Protein AF-A0A0R3TYN3-F1 (afdb_monomer_lite)

Organism: Rodentolepis nana (NCBI:txid102285)

InterPro domains:
  IPR001283 Cysteine-rich secretory protein-related [PTHR10334] (1-84)
  IPR002413 Venom allergen 5-like [PR00838] (4-22)
  IPR002413 Venom allergen 5-like [PR00838] (25-41)
  IPR002413 Venom allergen 5-like [PR00838] (52-67)
  IPR002413 Venom allergen 5-like [PR00838] (77-85)
  IPR014044 CAP domain [PF00188] (1-84)
  IPR014044 CAP domain [SM00198] (1-85)
  IPR035940 CAP superfamily [G3DSA:3.40.33.10] (1-85)
  IPR035940 CAP superfamily [SSF55797] (1-84)

pLDDT: mean 94.02, std 5.06, range [74.94, 98.25]

Radius of gyration: 14.49 Å; chains: 1; bounding box: 38×31×36 Å

Foldseek 3Di:
DDDDDDDVLVVVVVVVVVVVVDPDDDDCPPPSQHPHDDDDDDDDDPDPDDPVVVLVVLLVQVVQADPVVRDGHPPGDNPSNVVSD

Secondary structure (DSSP, 8-state):
-PPP---HHHHHHHHHHHTT---SPPPTT-GGGTT---------SS----HHHHHHHHHGGGGGEETTTTEEPTT---HHHHHH-

Sequence (85 aa):
MLAMKYDSRMEYLANTWVKKCQFVHPTIDDELYQNTSQNLAISYGNPIIDFPQYIDRWHEERKDYDYNKNSCASGKVCGHYTQVS

Structure (mmCIF, N/CA/C/O backbone):
data_AF-A0A0R3TYN3-F1
#
_entry.id   AF-A0A0R3TYN3-F1
#
loop_
_atom_site.group_PDB
_atom_site.id
_atom_site.type_symbol
_atom_site.label_atom_id
_atom_site.label_alt_id
_atom_site.label_comp_id
_atom_site.label_asym_id
_atom_site.label_entity_id
_atom_site.label_seq_id
_atom_site.pdbx_PDB_ins_code
_atom_site.Cartn_x
_atom_site.Cartn_y
_atom_site.Cartn_z
_atom_site.occupancy
_atom_site.B_iso_or_equiv
_atom_site.auth_seq_id
_atom_site.auth_comp_id
_atom_site.auth_asym_id
_atom_site.auth_atom_id
_atom_site.pdbx_PDB_model_num
ATOM 1 N N . MET A 1 1 ? -18.416 -6.675 -2.963 1.00 83.94 1 MET A N 1
ATOM 2 C CA . MET A 1 1 ? -17.114 -7.120 -3.489 1.00 83.94 1 MET A CA 1
ATOM 3 C C . MET A 1 1 ? -17.113 -6.977 -4.999 1.00 83.94 1 MET A C 1
ATOM 5 O O . MET A 1 1 ? -18.027 -7.491 -5.636 1.00 83.94 1 MET A O 1
ATOM 9 N N . LEU A 1 2 ? -16.146 -6.254 -5.559 1.00 93.44 2 LEU A N 1
ATOM 10 C CA . LEU A 1 2 ? -15.925 -6.189 -7.006 1.00 93.44 2 LEU A CA 1
ATOM 11 C C . LEU A 1 2 ? -14.746 -7.101 -7.360 1.00 93.44 2 LEU A C 1
ATOM 13 O O . LEU A 1 2 ? -13.804 -7.210 -6.581 1.00 93.44 2 LEU A O 1
ATOM 17 N N . ALA A 1 3 ? -14.791 -7.757 -8.520 1.00 94.88 3 ALA A N 1
ATOM 18 C CA . ALA A 1 3 ? -13.661 -8.553 -8.988 1.00 94.88 3 ALA A CA 1
ATOM 19 C C . ALA A 1 3 ? -12.500 -7.628 -9.384 1.00 94.88 3 ALA A C 1
ATOM 21 O O . ALA A 1 3 ? -12.669 -6.736 -10.219 1.00 94.88 3 ALA A O 1
ATOM 22 N N . MET A 1 4 ? -11.323 -7.845 -8.793 1.00 94.56 4 MET A N 1
ATOM 23 C CA . MET A 1 4 ? -10.112 -7.122 -9.174 1.00 94.56 4 MET A CA 1
ATOM 24 C C . MET A 1 4 ? -9.605 -7.616 -10.531 1.00 94.56 4 MET A C 1
ATOM 26 O O . MET A 1 4 ? -9.660 -8.806 -10.842 1.00 94.56 4 MET A O 1
ATOM 30 N N . LYS A 1 5 ? -9.069 -6.691 -11.328 1.00 96.50 5 LYS A N 1
ATOM 31 C CA . LYS A 1 5 ? -8.338 -6.987 -12.560 1.00 96.50 5 LYS A CA 1
ATOM 32 C C . LYS A 1 5 ? -6.990 -6.287 -12.522 1.00 96.50 5 LYS A C 1
ATOM 34 O O . LYS A 1 5 ? -6.851 -5.244 -11.887 1.00 96.50 5 LYS A O 1
ATOM 39 N N . TYR A 1 6 ? -6.024 -6.849 -13.232 1.00 96.56 6 TYR A N 1
ATOM 40 C CA . TYR A 1 6 ? -4.741 -6.198 -13.429 1.00 96.56 6 TYR A CA 1
ATOM 41 C C . TYR A 1 6 ? -4.900 -4.870 -14.184 1.00 96.56 6 TYR A C 1
ATOM 43 O O . TYR A 1 6 ? -5.698 -4.782 -15.120 1.00 96.56 6 TYR A O 1
ATOM 51 N N . ASP A 1 7 ? -4.118 -3.862 -13.797 1.00 96.94 7 ASP A N 1
ATOM 52 C CA . ASP A 1 7 ? -4.081 -2.547 -1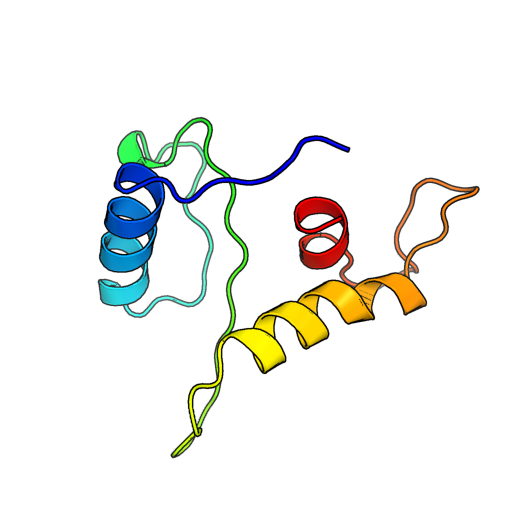4.435 1.00 96.94 7 ASP A CA 1
ATOM 53 C C . ASP A 1 7 ? -2.621 -2.108 -14.622 1.00 96.94 7 ASP A C 1
ATOM 55 O O . ASP A 1 7 ? -1.873 -1.943 -13.655 1.00 96.94 7 ASP A O 1
ATOM 59 N N . SER A 1 8 ? -2.210 -1.910 -15.876 1.00 98.06 8 SER A N 1
ATOM 60 C CA . SER A 1 8 ? -0.840 -1.521 -16.226 1.00 98.06 8 SER A CA 1
ATOM 61 C C . SER A 1 8 ? -0.463 -0.122 -15.729 1.00 98.06 8 SER A C 1
ATOM 63 O O . SER A 1 8 ? 0.714 0.141 -15.478 1.00 98.06 8 SER A O 1
ATOM 65 N N . ARG A 1 9 ? -1.434 0.779 -15.516 1.00 96.81 9 ARG A N 1
ATOM 66 C CA . ARG A 1 9 ? -1.175 2.073 -14.873 1.00 96.81 9 ARG A CA 1
ATOM 67 C C . ARG A 1 9 ? -0.767 1.869 -13.417 1.00 96.81 9 ARG A C 1
ATOM 69 O O . ARG A 1 9 ? 0.158 2.535 -12.963 1.00 96.81 9 ARG A O 1
ATOM 76 N N . MET A 1 10 ? -1.417 0.958 -12.691 1.00 97.50 10 MET A N 1
ATOM 77 C CA . MET A 1 10 ? -1.078 0.685 -11.287 1.00 97.50 10 MET A CA 1
ATOM 78 C C . MET A 1 10 ? 0.313 0.060 -11.156 1.00 97.50 10 MET A C 1
ATOM 80 O O . MET A 1 10 ? 1.075 0.453 -10.276 1.00 97.50 10 MET A O 1
ATOM 84 N N . GLU A 1 11 ? 0.685 -0.836 -12.073 1.00 97.25 11 GLU A N 1
ATOM 85 C CA . GLU A 1 11 ? 2.049 -1.370 -12.158 1.00 97.25 11 GLU A CA 1
ATOM 86 C C . GLU A 1 11 ? 3.082 -0.257 -12.376 1.00 97.25 11 GLU A C 1
ATOM 88 O O . GLU A 1 11 ? 4.082 -0.186 -11.659 1.00 97.25 11 GLU A O 1
ATOM 93 N N . TYR A 1 12 ? 2.843 0.627 -13.350 1.00 98.06 12 TYR A N 1
ATOM 94 C CA . TYR A 1 12 ? 3.739 1.743 -13.647 1.00 98.06 12 TYR A CA 1
ATOM 95 C C . TYR A 1 12 ? 3.954 2.638 -12.420 1.00 98.06 12 TYR A C 1
ATOM 97 O O . TYR A 1 12 ? 5.094 2.980 -12.096 1.00 98.06 12 TYR A O 1
ATOM 105 N N . LEU A 1 13 ? 2.876 2.980 -11.710 1.00 97.88 13 LEU A N 1
ATOM 106 C CA . LEU A 1 13 ? 2.941 3.781 -10.488 1.00 97.88 13 LEU A CA 1
ATOM 107 C C . LEU A 1 13 ? 3.706 3.056 -9.375 1.00 97.88 13 LEU A C 1
ATOM 109 O O . LEU A 1 13 ? 4.609 3.643 -8.779 1.00 97.88 13 LEU A O 1
ATOM 113 N N . ALA A 1 14 ? 3.417 1.773 -9.138 1.00 97.06 14 ALA A N 1
ATOM 114 C CA . ALA A 1 14 ? 4.119 0.971 -8.138 1.00 97.06 14 ALA A CA 1
ATOM 115 C C . ALA A 1 14 ? 5.627 0.900 -8.431 1.00 97.06 14 ALA A C 1
ATOM 117 O O . ALA A 1 14 ? 6.438 1.226 -7.564 1.00 97.06 14 ALA A O 1
ATOM 118 N N . ASN A 1 15 ? 6.005 0.576 -9.672 1.00 97.31 15 ASN A N 1
ATOM 119 C CA . ASN A 1 15 ? 7.399 0.527 -10.117 1.00 97.31 15 ASN A CA 1
ATOM 120 C C . ASN A 1 15 ? 8.097 1.892 -10.040 1.00 97.31 15 ASN A C 1
ATOM 122 O O . ASN A 1 15 ? 9.297 1.955 -9.771 1.00 97.31 15 ASN A O 1
ATOM 126 N N . THR A 1 16 ? 7.375 2.987 -10.278 1.00 97.81 16 THR A N 1
ATOM 127 C CA . THR A 1 16 ? 7.916 4.349 -10.163 1.00 97.81 16 THR A CA 1
ATOM 128 C C . THR A 1 16 ? 8.185 4.715 -8.705 1.00 97.81 16 THR A C 1
ATOM 130 O O . THR A 1 16 ? 9.227 5.298 -8.405 1.00 97.81 16 THR A O 1
ATOM 133 N N . TRP A 1 17 ? 7.294 4.334 -7.787 1.00 97.50 17 TRP A N 1
ATOM 134 C CA . TRP A 1 17 ? 7.429 4.650 -6.368 1.00 97.50 17 TRP A CA 1
ATOM 135 C C . TRP A 1 17 ? 8.557 3.866 -5.696 1.00 97.50 17 TRP A C 1
ATOM 137 O O . TRP A 1 17 ? 9.428 4.461 -5.063 1.00 97.50 17 TRP A O 1
ATOM 147 N N . VAL A 1 18 ? 8.598 2.540 -5.876 1.00 95.25 18 VAL A N 1
ATOM 148 C CA . VAL A 1 18 ? 9.580 1.681 -5.184 1.00 95.25 18 VAL A CA 1
ATOM 149 C C . VAL A 1 18 ? 11.028 2.014 -5.559 1.00 95.25 18 VAL A C 1
ATOM 151 O O . VAL A 1 18 ? 11.921 1.862 -4.730 1.00 95.25 18 VAL A O 1
ATOM 154 N N . LYS A 1 19 ? 11.267 2.563 -6.760 1.00 97.12 19 LYS A N 1
ATOM 155 C CA . LYS A 1 19 ? 12.585 3.055 -7.205 1.00 97.12 19 LYS A CA 1
ATOM 156 C C . LYS A 1 19 ? 13.125 4.225 -6.380 1.00 97.12 19 LYS A C 1
ATOM 158 O O . LYS A 1 19 ? 14.331 4.448 -6.390 1.00 97.12 19 LYS A O 1
ATOM 163 N N . LYS A 1 20 ? 12.268 4.966 -5.667 1.00 96.38 20 LYS A N 1
ATOM 164 C CA . LYS A 1 20 ? 12.704 6.028 -4.746 1.00 96.38 20 LYS A CA 1
ATOM 165 C C . LYS A 1 20 ? 13.407 5.463 -3.507 1.00 96.38 20 LYS A C 1
ATOM 167 O O . LYS A 1 20 ? 14.095 6.214 -2.824 1.00 96.38 20 LYS A O 1
ATOM 172 N N . CYS A 1 21 ? 13.242 4.168 -3.215 1.00 94.56 21 CYS A N 1
ATOM 173 C CA . CYS A 1 21 ? 13.797 3.501 -2.034 1.00 94.56 21 CYS A CA 1
ATOM 174 C C . CYS A 1 21 ? 13.392 4.174 -0.708 1.00 94.56 21 CYS A C 1
ATOM 176 O O . CYS A 1 21 ? 14.198 4.292 0.213 1.00 94.56 21 CYS A O 1
ATOM 178 N N . GLN A 1 22 ? 12.136 4.614 -0.606 1.00 94.88 22 GLN A N 1
ATOM 179 C CA . GLN A 1 22 ? 11.576 5.231 0.596 1.00 94.88 22 GLN A CA 1
ATOM 180 C C . GLN A 1 22 ? 10.370 4.426 1.082 1.00 94.88 22 GLN A C 1
ATOM 182 O O . GLN A 1 22 ? 9.425 4.202 0.329 1.00 94.88 22 GLN A O 1
ATOM 187 N N . PHE A 1 23 ? 10.388 4.003 2.349 1.00 95.88 23 PHE A N 1
ATOM 188 C CA . PHE A 1 23 ? 9.265 3.293 2.971 1.00 95.88 23 PHE A CA 1
ATOM 189 C C . PHE A 1 23 ? 8.260 4.281 3.576 1.00 95.88 23 PHE A C 1
ATOM 191 O O . PHE A 1 23 ? 8.076 4.360 4.788 1.00 95.88 23 PHE A O 1
ATOM 198 N N . VAL A 1 24 ? 7.666 5.091 2.703 1.00 95.75 24 VAL A N 1
ATOM 199 C CA . VAL A 1 24 ? 6.618 6.070 3.015 1.00 95.75 24 VAL A CA 1
ATOM 200 C C . VAL A 1 24 ? 5.585 6.052 1.891 1.00 95.75 24 VAL A C 1
ATOM 202 O O . VAL A 1 24 ? 5.910 5.652 0.772 1.00 95.75 24 VAL A O 1
ATOM 205 N N . HIS A 1 25 ? 4.355 6.477 2.171 1.00 95.62 25 HIS A N 1
ATOM 206 C CA . HIS A 1 25 ? 3.341 6.675 1.134 1.00 95.62 25 HIS A CA 1
ATOM 207 C C . HIS A 1 25 ? 3.517 8.027 0.420 1.00 95.62 25 HIS A C 1
ATOM 209 O O . HIS A 1 25 ? 4.078 8.954 1.016 1.00 95.62 25 HIS A O 1
ATOM 215 N N . PRO A 1 26 ? 3.028 8.167 -0.828 1.00 94.75 26 PRO A N 1
ATOM 216 C CA . PRO A 1 26 ? 2.901 9.464 -1.486 1.00 94.75 26 PRO A CA 1
ATOM 217 C C . PRO A 1 26 ? 2.077 10.447 -0.650 1.00 94.75 26 PRO A C 1
ATOM 219 O O . PRO A 1 26 ? 1.124 10.058 0.028 1.00 94.75 26 PRO A O 1
ATOM 222 N N . THR A 1 27 ? 2.439 11.728 -0.703 1.00 92.94 27 THR A N 1
ATOM 223 C CA . THR A 1 27 ? 1.614 12.793 -0.123 1.00 92.94 27 THR A CA 1
ATOM 224 C C . THR A 1 27 ? 0.438 13.106 -1.045 1.00 92.94 27 THR A C 1
ATOM 226 O O . THR A 1 27 ? 0.462 12.790 -2.234 1.00 92.94 27 THR A O 1
ATOM 229 N N . ILE A 1 28 ? -0.593 13.763 -0.506 1.00 88.38 28 ILE A N 1
ATOM 230 C CA . ILE A 1 28 ? -1.780 14.162 -1.280 1.00 88.38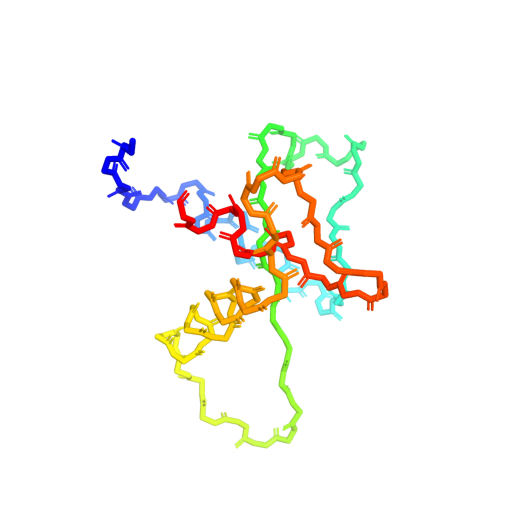 28 ILE A CA 1
ATOM 231 C C . ILE A 1 28 ? -1.454 15.113 -2.447 1.00 88.38 28 ILE A C 1
ATOM 233 O O . ILE A 1 28 ? -2.173 15.137 -3.443 1.00 88.38 28 ILE A O 1
ATOM 237 N N . ASP A 1 29 ? -0.346 15.848 -2.341 1.00 93.56 29 ASP A N 1
ATOM 238 C CA . ASP A 1 29 ? 0.125 16.785 -3.363 1.00 93.56 29 ASP A CA 1
ATOM 239 C C . ASP A 1 29 ? 0.875 16.094 -4.518 1.00 93.56 29 ASP A C 1
ATOM 241 O O . ASP A 1 29 ? 1.190 16.743 -5.515 1.00 93.56 29 ASP A O 1
ATOM 245 N N . ASP A 1 30 ? 1.175 14.791 -4.423 1.00 95.06 30 ASP A N 1
ATOM 246 C CA . ASP A 1 30 ? 1.800 14.050 -5.524 1.00 95.06 30 ASP A CA 1
ATOM 247 C C . ASP A 1 30 ? 0.746 13.736 -6.601 1.00 95.06 30 ASP A C 1
ATOM 249 O O . ASP A 1 30 ? 0.050 12.717 -6.562 1.00 95.06 30 ASP A O 1
ATOM 253 N N . GLU A 1 31 ? 0.620 14.648 -7.571 1.00 95.69 31 GLU A N 1
ATOM 254 C CA . GLU A 1 31 ? -0.350 14.593 -8.676 1.00 95.69 31 GLU A CA 1
ATOM 255 C C . GLU A 1 31 ? -0.357 13.252 -9.415 1.00 95.69 31 GLU A C 1
ATOM 257 O O . GLU A 1 31 ? -1.404 12.792 -9.876 1.00 95.69 31 GLU A O 1
ATOM 262 N N . LEU A 1 32 ? 0.797 12.583 -9.491 1.00 95.94 32 LEU A N 1
ATOM 263 C CA . LEU A 1 32 ? 0.932 11.307 -10.181 1.00 95.94 32 LEU A CA 1
ATOM 264 C C . LEU A 1 32 ? 0.153 10.175 -9.484 1.00 95.94 32 LEU A C 1
ATOM 266 O O . LEU A 1 32 ? -0.317 9.252 -10.157 1.00 95.94 32 LEU A O 1
ATOM 270 N N . TYR A 1 33 ? -0.006 10.256 -8.160 1.00 96.19 33 TYR A N 1
ATOM 271 C CA . TYR A 1 33 ? -0.660 9.243 -7.324 1.00 96.19 33 TYR A CA 1
ATOM 272 C C . TYR A 1 33 ? -2.044 9.675 -6.827 1.00 96.19 33 TYR A C 1
ATOM 274 O O . TYR A 1 33 ? -2.689 8.931 -6.083 1.00 96.19 33 TYR A O 1
ATOM 282 N N . GLN A 1 34 ? -2.548 10.835 -7.254 1.00 93.50 34 GLN A N 1
ATOM 283 C CA . GLN A 1 34 ? -3.907 11.256 -6.922 1.00 93.50 34 GLN A CA 1
ATOM 284 C C . GLN A 1 34 ? -4.938 10.208 -7.354 1.00 93.50 34 GLN A C 1
ATOM 286 O O . GLN A 1 34 ? -4.860 9.629 -8.440 1.00 93.50 34 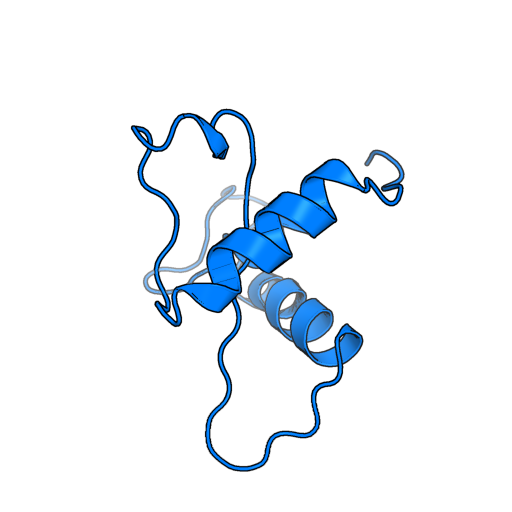GLN A O 1
ATOM 291 N N . ASN A 1 35 ? -5.940 9.996 -6.498 1.00 90.56 35 ASN A N 1
ATOM 292 C CA . ASN A 1 35 ? -6.999 8.997 -6.680 1.00 90.56 35 ASN A CA 1
ATOM 293 C C . ASN A 1 35 ? -6.489 7.551 -6.796 1.00 90.56 35 ASN A C 1
ATOM 295 O O . ASN A 1 35 ? -7.166 6.696 -7.367 1.00 90.56 35 ASN A O 1
ATOM 299 N N . THR A 1 36 ? -5.305 7.266 -6.253 1.00 93.06 36 THR A N 1
ATOM 300 C CA . THR A 1 36 ? -4.785 5.906 -6.108 1.00 93.06 36 THR A CA 1
ATOM 301 C C . THR A 1 36 ? -4.539 5.593 -4.638 1.00 93.06 36 THR A C 1
ATOM 303 O O . THR A 1 36 ? -4.359 6.491 -3.819 1.00 93.06 36 THR A O 1
ATOM 306 N N . SER A 1 37 ? -4.570 4.308 -4.304 1.00 91.94 37 SER A N 1
ATOM 307 C CA . SER A 1 37 ? -4.254 3.794 -2.973 1.00 91.94 37 SER A CA 1
ATOM 308 C C . SER A 1 37 ? -3.085 2.823 -3.084 1.00 91.94 37 SER A C 1
ATOM 310 O O . SER A 1 37 ? -2.812 2.287 -4.161 1.00 91.94 37 SER A O 1
ATOM 312 N N . GLN A 1 38 ? -2.375 2.607 -1.982 1.00 95.56 38 GLN A N 1
ATOM 313 C CA . GLN A 1 38 ? -1.164 1.804 -1.967 1.00 95.56 38 GLN A CA 1
ATOM 314 C C . GLN A 1 38 ? -1.041 1.037 -0.655 1.00 95.56 38 GLN A C 1
ATOM 316 O O . GLN A 1 38 ? -1.108 1.626 0.418 1.00 95.56 38 GLN A O 1
ATOM 321 N N . ASN A 1 39 ? -0.741 -0.256 -0.761 1.00 96.62 39 ASN A N 1
ATOM 322 C CA . ASN A 1 39 ? -0.172 -1.030 0.333 1.00 96.62 39 ASN A CA 1
ATOM 323 C C . ASN A 1 39 ? 1.342 -1.148 0.122 1.00 96.62 39 ASN A C 1
ATOM 325 O O . ASN A 1 39 ? 1.796 -1.401 -0.997 1.00 96.62 39 ASN A O 1
ATOM 329 N N . LEU A 1 40 ? 2.126 -0.962 1.185 1.00 95.81 40 LEU A N 1
ATOM 330 C CA . LEU A 1 40 ? 3.584 -1.073 1.147 1.00 95.81 40 LEU A CA 1
ATOM 331 C C . LEU A 1 40 ? 4.056 -2.230 2.023 1.00 95.81 40 LEU A C 1
ATOM 333 O O . LEU A 1 40 ? 3.488 -2.532 3.070 1.00 95.81 40 LEU A O 1
ATOM 337 N N . ALA A 1 41 ? 5.131 -2.877 1.589 1.00 93.62 41 ALA A N 1
ATOM 338 C CA . ALA A 1 41 ? 5.830 -3.880 2.370 1.00 93.62 41 ALA A CA 1
ATOM 339 C C . ALA A 1 41 ? 7.336 -3.682 2.218 1.00 93.62 41 ALA A C 1
ATOM 341 O O . ALA A 1 41 ? 7.825 -3.319 1.149 1.00 93.62 41 ALA A O 1
ATOM 342 N N . ILE A 1 42 ? 8.065 -3.922 3.303 1.00 91.69 42 ILE A N 1
ATOM 343 C CA . ILE A 1 42 ? 9.522 -3.937 3.317 1.00 91.69 42 ILE A CA 1
ATOM 344 C C . ILE A 1 42 ? 9.999 -5.192 4.038 1.00 91.69 42 ILE A C 1
ATOM 346 O O . ILE A 1 42 ? 9.377 -5.680 4.983 1.00 91.69 42 ILE A O 1
ATOM 350 N N . SER A 1 43 ? 11.125 -5.711 3.578 1.00 88.75 43 SER A N 1
ATOM 351 C CA . SER A 1 43 ? 11.832 -6.838 4.169 1.00 88.75 43 SER A CA 1
ATOM 352 C C . SER A 1 43 ? 13.323 -6.545 4.146 1.00 88.75 43 SER A C 1
ATOM 354 O O . SER A 1 43 ? 13.812 -5.929 3.200 1.00 88.75 43 SER A O 1
ATOM 356 N N . TYR A 1 44 ? 14.045 -7.004 5.162 1.00 86.00 44 TYR A N 1
ATOM 357 C CA . TYR A 1 44 ? 15.479 -6.767 5.318 1.00 86.00 44 TYR A CA 1
ATOM 358 C C . TYR A 1 44 ? 16.279 -8.061 5.095 1.00 86.00 44 TYR A C 1
ATOM 360 O O . TYR A 1 44 ? 15.754 -9.158 5.291 1.00 86.00 44 TYR A O 1
ATOM 368 N N . GLY A 1 45 ? 17.557 -7.935 4.721 1.00 85.44 45 GLY A N 1
ATOM 369 C CA . GLY A 1 45 ? 18.471 -9.065 4.496 1.00 85.44 45 GLY A CA 1
ATOM 370 C C . GLY A 1 45 ? 18.434 -9.596 3.059 1.00 85.44 45 GLY A C 1
ATOM 371 O O . GLY A 1 45 ? 18.376 -8.807 2.121 1.00 85.44 45 GLY A O 1
ATOM 372 N N . ASN A 1 46 ? 18.446 -10.925 2.902 1.00 77.62 46 ASN A N 1
ATOM 373 C CA . ASN A 1 46 ? 18.235 -11.624 1.624 1.00 77.62 46 ASN A CA 1
ATOM 374 C C . ASN A 1 46 ? 16.837 -12.268 1.598 1.00 77.62 46 ASN A C 1
ATOM 376 O O . ASN A 1 46 ? 16.722 -13.491 1.713 1.00 77.62 46 ASN A O 1
ATOM 380 N N . PRO A 1 47 ? 15.759 -11.468 1.531 1.00 78.75 47 PRO A N 1
ATOM 381 C CA . PRO A 1 47 ? 14.410 -11.998 1.525 1.00 78.75 47 PRO A CA 1
ATOM 382 C C . PRO A 1 47 ? 14.137 -12.715 0.202 1.00 78.75 47 PRO A C 1
ATOM 384 O O . PRO A 1 47 ? 14.408 -12.191 -0.878 1.00 78.75 47 PRO A O 1
ATOM 387 N N . ILE A 1 48 ? 13.536 -13.899 0.285 1.00 74.94 48 ILE A N 1
ATOM 388 C CA . ILE A 1 48 ? 12.830 -14.472 -0.859 1.00 74.94 48 ILE A CA 1
ATOM 389 C C . ILE A 1 48 ? 11.572 -13.619 -1.037 1.00 74.94 48 ILE A C 1
ATOM 391 O O . ILE A 1 48 ? 10.729 -13.567 -0.142 1.00 74.94 48 ILE A O 1
ATOM 395 N N . ILE A 1 49 ? 11.479 -12.889 -2.150 1.00 78.81 49 ILE A N 1
ATOM 396 C CA . ILE A 1 49 ? 10.297 -12.077 -2.448 1.00 78.81 49 ILE A CA 1
ATOM 397 C C . ILE A 1 49 ? 9.204 -13.008 -2.964 1.00 78.81 49 ILE A C 1
ATOM 399 O O . ILE A 1 49 ? 9.294 -13.524 -4.075 1.00 78.81 49 ILE A O 1
ATOM 403 N N . ASP A 1 50 ? 8.172 -13.193 -2.147 1.00 85.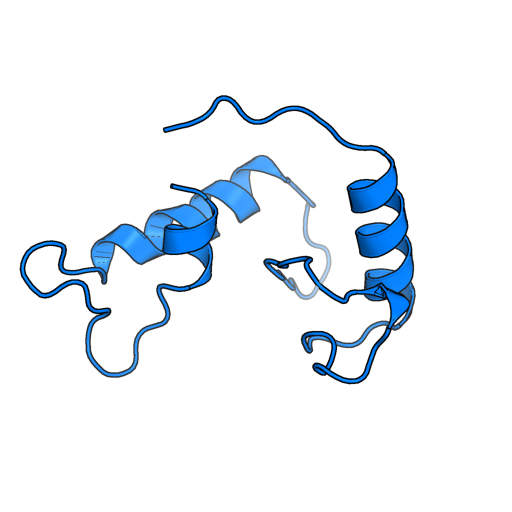25 50 ASP A N 1
ATOM 404 C CA . ASP A 1 50 ? 6.975 -13.959 -2.478 1.00 85.25 50 ASP A CA 1
ATOM 405 C C . ASP A 1 50 ? 5.738 -13.063 -2.326 1.00 85.25 50 ASP A C 1
ATOM 407 O O . ASP A 1 50 ? 5.328 -12.732 -1.213 1.00 85.25 50 ASP A O 1
ATOM 411 N N . PHE A 1 51 ? 5.175 -12.605 -3.450 1.00 88.31 51 PHE A N 1
ATOM 412 C CA . PHE A 1 51 ? 4.034 -11.681 -3.464 1.00 88.31 51 PHE A CA 1
ATOM 413 C C . PHE A 1 51 ? 2.817 -12.207 -2.675 1.00 88.31 51 PHE A C 1
ATOM 415 O O . PHE A 1 51 ? 2.319 -11.453 -1.835 1.00 88.31 51 PHE A O 1
ATOM 422 N N . PRO A 1 52 ? 2.362 -13.465 -2.873 1.00 92.88 52 PRO A N 1
ATOM 423 C CA . PRO A 1 52 ? 1.346 -14.099 -2.032 1.00 92.88 52 PRO A CA 1
ATOM 424 C C . PRO A 1 52 ? 1.569 -13.920 -0.530 1.00 92.88 52 PRO A C 1
ATOM 426 O O . PRO A 1 52 ? 0.660 -13.484 0.170 1.00 92.88 52 PRO A O 1
ATOM 429 N N . GLN A 1 53 ? 2.790 -14.142 -0.035 1.00 91.75 53 GLN A N 1
ATOM 430 C CA . GLN A 1 53 ? 3.085 -13.997 1.389 1.00 91.75 53 GLN A CA 1
ATOM 431 C C . GLN A 1 53 ? 2.846 -12.567 1.901 1.00 91.75 53 GLN A C 1
ATOM 433 O O . GLN A 1 53 ? 2.385 -12.383 3.029 1.00 91.75 53 GLN A O 1
ATOM 438 N N . TYR A 1 54 ? 3.168 -11.538 1.115 1.00 92.94 54 TYR A N 1
ATOM 439 C CA . TYR A 1 54 ? 2.908 -10.152 1.518 1.00 92.94 54 TYR A CA 1
ATOM 440 C C . TYR A 1 54 ? 1.415 -9.818 1.507 1.00 92.94 54 TYR A C 1
ATOM 442 O O . TYR A 1 54 ? 0.948 -9.133 2.416 1.00 92.94 54 TYR A O 1
ATOM 450 N N . ILE A 1 55 ? 0.666 -10.350 0.538 1.00 94.69 55 ILE A N 1
ATOM 451 C CA . ILE A 1 55 ? -0.795 -10.220 0.490 1.00 94.69 55 ILE A CA 1
ATOM 452 C C . ILE A 1 55 ? -1.424 -10.888 1.717 1.00 94.69 55 ILE A C 1
ATOM 454 O O . ILE A 1 55 ? -2.251 -10.267 2.383 1.00 94.69 55 ILE A O 1
ATOM 458 N N . ASP A 1 56 ? -0.977 -12.091 2.079 1.00 95.06 56 ASP A N 1
ATOM 459 C CA . ASP A 1 56 ? -1.443 -12.795 3.277 1.00 95.06 56 ASP A CA 1
ATOM 460 C C . ASP A 1 56 ? -1.132 -12.004 4.553 1.00 95.06 56 ASP A C 1
ATOM 462 O O . ASP A 1 56 ? -1.976 -11.891 5.439 1.00 95.06 56 ASP A O 1
ATOM 466 N N . ARG A 1 57 ? 0.052 -11.384 4.649 1.00 94.31 57 ARG A N 1
ATOM 467 C CA . ARG A 1 57 ? 0.411 -10.531 5.797 1.00 94.31 57 ARG A CA 1
ATOM 468 C C . ARG A 1 57 ? -0.494 -9.311 5.925 1.00 94.31 57 ARG A C 1
ATOM 470 O O . ARG A 1 57 ? -0.900 -8.996 7.040 1.00 94.31 57 ARG A O 1
ATOM 477 N N . TRP A 1 58 ? -0.806 -8.638 4.818 1.00 97.00 58 TRP A N 1
ATOM 478 C CA . TRP A 1 58 ? -1.780 -7.545 4.813 1.00 97.00 58 TRP A CA 1
ATOM 479 C C . TRP A 1 58 ? -3.174 -8.044 5.190 1.00 97.00 58 TRP A C 1
ATOM 481 O O . TRP A 1 58 ? -3.866 -7.395 5.967 1.00 97.00 58 TRP A O 1
ATOM 491 N N . HIS A 1 59 ? -3.571 -9.217 4.697 1.00 96.94 59 HIS A N 1
ATOM 492 C CA . HIS A 1 59 ? -4.861 -9.811 5.017 1.00 96.94 59 HIS A CA 1
ATOM 493 C C . HIS A 1 59 ? -4.985 -10.189 6.506 1.00 96.94 59 HIS A C 1
ATOM 495 O O . HIS A 1 59 ? -6.053 -10.069 7.104 1.00 96.94 59 HIS A O 1
ATOM 501 N N . GLU A 1 60 ? -3.892 -10.597 7.148 1.00 97.62 60 GLU A N 1
ATOM 502 C CA . GLU A 1 60 ? -3.881 -11.001 8.556 1.00 97.62 60 GLU A CA 1
ATOM 503 C C . GLU A 1 60 ? -4.107 -9.856 9.554 1.00 97.62 60 GLU A C 1
ATOM 505 O O . GLU A 1 60 ? -4.362 -10.133 10.727 1.00 97.62 60 GLU A O 1
ATOM 510 N N . GLU A 1 61 ? -4.122 -8.586 9.132 1.00 98.25 61 GLU A N 1
ATOM 511 C CA . GLU A 1 61 ? -4.591 -7.498 10.007 1.00 98.25 61 GLU A CA 1
ATOM 512 C C . GLU A 1 61 ? -6.081 -7.644 10.375 1.00 98.25 61 GLU A C 1
ATOM 514 O O . GLU A 1 61 ? -6.526 -7.089 11.379 1.00 98.25 61 GLU A O 1
ATOM 519 N N . ARG A 1 62 ? -6.846 -8.474 9.646 1.00 97.25 62 ARG A N 1
ATOM 520 C CA . ARG A 1 62 ? -8.236 -8.844 9.977 1.00 97.25 62 ARG A CA 1
ATOM 521 C C . ARG A 1 62 ? -8.432 -9.320 11.412 1.00 97.25 62 ARG A C 1
ATOM 523 O O . ARG A 1 62 ? -9.514 -9.159 11.963 1.00 97.25 62 ARG A O 1
ATOM 530 N N . LYS A 1 63 ? -7.404 -9.928 12.013 1.00 97.81 63 LYS A N 1
ATOM 531 C CA . LYS A 1 63 ? -7.448 -10.428 13.396 1.00 97.81 63 LYS A CA 1
ATOM 532 C C . LYS A 1 63 ? -7.624 -9.303 14.417 1.00 97.81 63 LYS A C 1
ATOM 534 O O . LYS A 1 63 ? -8.104 -9.548 15.518 1.00 97.81 63 LYS A O 1
ATOM 539 N N . ASP A 1 64 ? -7.212 -8.094 14.045 1.00 98.12 64 ASP A N 1
ATOM 540 C CA . ASP A 1 64 ? -7.265 -6.889 14.860 1.00 98.12 64 ASP A CA 1
ATOM 541 C C . ASP A 1 64 ? -8.436 -5.972 14.435 1.00 98.12 64 ASP A C 1
ATOM 543 O O . ASP A 1 64 ? -8.629 -4.913 15.034 1.00 98.12 64 ASP A O 1
ATOM 547 N N . TYR A 1 65 ? -9.234 -6.354 13.427 1.00 98.00 65 TYR A N 1
ATOM 548 C CA . TYR A 1 65 ? -10.344 -5.554 12.903 1.00 98.00 65 TYR A CA 1
ATOM 549 C C . TYR A 1 65 ? -11.696 -5.980 13.498 1.00 98.00 65 TYR A C 1
ATOM 551 O O . TYR A 1 65 ? -12.122 -7.127 13.365 1.00 98.00 65 TYR A O 1
ATOM 559 N N . ASP A 1 66 ? -12.401 -5.043 14.136 1.00 97.25 66 ASP A N 1
ATOM 560 C CA . ASP A 1 66 ? -13.740 -5.260 14.693 1.00 97.25 66 ASP A CA 1
ATOM 561 C C . ASP A 1 66 ? -14.804 -4.743 13.716 1.00 97.25 66 ASP A C 1
ATOM 563 O O . ASP A 1 66 ? -15.041 -3.537 13.605 1.00 97.25 66 ASP A O 1
ATOM 567 N N . TYR A 1 67 ? -15.479 -5.669 13.033 1.00 95.19 67 TYR A N 1
ATOM 568 C CA . TYR A 1 67 ? -16.547 -5.357 12.079 1.00 95.19 67 TYR A CA 1
ATOM 569 C C . TYR A 1 67 ? -17.778 -4.715 12.716 1.00 95.19 67 TYR A C 1
ATOM 571 O O . TYR A 1 67 ? -18.456 -3.932 12.057 1.00 95.19 67 TYR A O 1
ATOM 579 N N . ASN A 1 68 ? -18.075 -5.009 13.987 1.00 97.19 68 ASN A N 1
ATOM 580 C CA . ASN A 1 68 ? -19.232 -4.416 14.661 1.00 97.19 68 ASN A CA 1
ATOM 581 C C . ASN A 1 68 ? -18.995 -2.932 14.951 1.00 97.19 68 ASN A C 1
ATOM 583 O O . ASN A 1 68 ? -19.937 -2.143 14.974 1.00 97.19 68 ASN A O 1
ATOM 587 N N . LYS A 1 69 ? -17.733 -2.556 15.183 1.00 96.38 69 LYS A N 1
ATOM 588 C CA . LYS A 1 69 ? -17.322 -1.174 15.460 1.00 96.38 69 LYS A CA 1
ATOM 589 C C . LYS A 1 69 ? -16.779 -0.447 14.236 1.00 96.38 69 LYS A C 1
ATOM 591 O O . LYS A 1 69 ? -16.555 0.758 14.315 1.00 96.38 69 LYS A O 1
ATOM 596 N N . ASN A 1 70 ? -16.569 -1.163 13.130 1.00 95.12 70 ASN A N 1
ATOM 597 C CA . ASN A 1 70 ? -15.929 -0.652 11.920 1.00 95.12 70 ASN A CA 1
ATOM 598 C C . ASN A 1 70 ? -14.574 0.016 12.234 1.00 95.12 70 ASN A C 1
ATOM 600 O O . ASN A 1 70 ? -14.264 1.103 11.745 1.00 95.12 70 ASN A O 1
ATOM 604 N N . SER A 1 71 ? -13.794 -0.601 13.127 1.00 96.50 71 SER A N 1
ATOM 605 C CA . SER A 1 71 ? -12.576 -0.006 13.683 1.00 96.50 71 SER A CA 1
ATOM 606 C C . SER A 1 71 ? -11.493 -1.047 13.935 1.00 96.50 71 SER A C 1
ATOM 608 O O . SER A 1 71 ? -11.788 -2.180 14.314 1.00 96.50 71 SER A O 1
ATOM 610 N N . CYS A 1 72 ? -10.237 -0.631 13.808 1.00 97.88 72 CYS A N 1
ATOM 611 C CA . CYS A 1 72 ? -9.090 -1.439 14.206 1.00 97.88 72 CYS A CA 1
ATOM 612 C C . CYS A 1 72 ? -8.875 -1.366 15.726 1.00 97.88 72 CYS A C 1
ATOM 614 O O . CYS A 1 72 ? -9.153 -0.338 16.352 1.00 97.88 72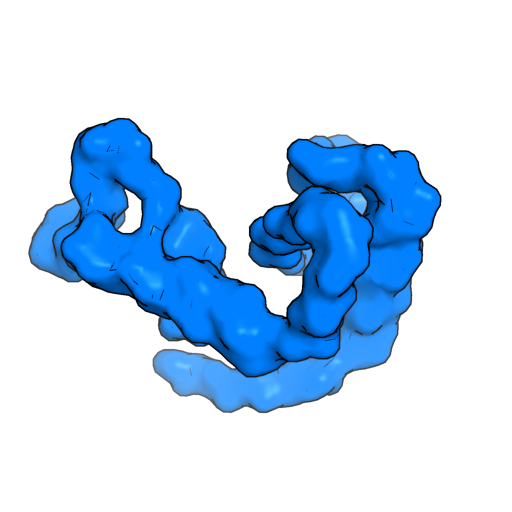 CYS A O 1
ATOM 616 N N . ALA A 1 73 ? -8.362 -2.440 16.324 1.00 97.75 73 ALA A N 1
ATOM 617 C CA . ALA A 1 73 ? -7.975 -2.457 17.727 1.00 97.75 73 ALA A CA 1
ATOM 618 C C . ALA A 1 73 ? -6.947 -1.352 18.039 1.00 97.75 73 ALA A C 1
ATOM 620 O O . ALA A 1 73 ? -6.128 -0.967 17.203 1.00 97.75 73 ALA A O 1
ATOM 621 N N . SER A 1 74 ? -6.987 -0.834 19.269 1.00 97.12 74 SER A N 1
ATOM 622 C CA . SER A 1 74 ? -6.128 0.283 19.676 1.00 97.12 74 SER A CA 1
ATOM 623 C C . SER A 1 74 ? -4.642 -0.045 19.482 1.00 97.12 74 SER A C 1
ATOM 625 O O . SER A 1 74 ? -4.161 -1.083 19.941 1.00 97.12 74 SER A O 1
ATOM 627 N N . GLY A 1 75 ? -3.920 0.839 18.787 1.00 96.50 75 GLY A N 1
ATOM 628 C CA . GLY A 1 75 ? -2.496 0.675 18.475 1.00 96.50 75 GLY A CA 1
ATOM 629 C C . GLY A 1 75 ? -2.180 -0.352 17.380 1.00 96.50 75 GLY A C 1
ATOM 630 O O . GLY A 1 75 ? -1.007 -0.660 17.170 1.00 96.50 75 GLY A O 1
ATOM 631 N N . LYS A 1 76 ? -3.189 -0.898 16.694 1.00 97.31 76 LYS A N 1
ATOM 632 C CA . LYS A 1 76 ? -3.020 -1.809 15.555 1.00 97.31 76 LYS A CA 1
ATOM 633 C C . LYS A 1 76 ? -3.221 -1.084 14.227 1.00 97.31 76 LYS A C 1
ATOM 635 O O . LYS A 1 76 ? -3.807 -0.004 14.170 1.00 97.31 76 LYS A O 1
ATOM 640 N N . VAL A 1 77 ? -2.716 -1.697 13.161 1.00 95.94 77 VAL A N 1
ATOM 641 C CA . VAL A 1 77 ? -2.904 -1.256 11.776 1.00 95.94 77 VAL A CA 1
ATOM 642 C C . VAL A 1 77 ? -3.809 -2.272 11.100 1.00 95.94 77 VAL A C 1
ATOM 644 O O . VAL A 1 77 ? -3.554 -3.463 11.216 1.00 95.94 77 VAL A O 1
ATOM 647 N N . CYS A 1 78 ? -4.859 -1.788 10.439 1.00 97.62 78 CYS A N 1
ATOM 648 C CA . CYS A 1 78 ? -5.780 -2.607 9.644 1.00 97.62 78 CYS A CA 1
ATOM 649 C C . CYS A 1 78 ? -5.994 -2.042 8.230 1.00 97.62 78 CYS A C 1
ATOM 651 O O . CYS A 1 78 ? -6.851 -2.526 7.493 1.00 97.62 78 CYS A O 1
ATOM 653 N N . GLY A 1 79 ? -5.267 -0.975 7.872 1.00 96.69 79 GLY A N 1
ATOM 654 C CA . GLY A 1 79 ? -5.462 -0.256 6.615 1.00 96.69 79 GLY A CA 1
ATOM 655 C C . GLY A 1 79 ? -5.181 -1.132 5.398 1.00 96.69 79 GLY A C 1
ATOM 656 O O . GLY A 1 79 ? -5.936 -1.089 4.424 1.00 96.69 79 GLY A O 1
ATOM 657 N N . HIS A 1 80 ? -4.157 -1.987 5.483 1.00 97.50 80 HIS A N 1
ATOM 658 C CA . HIS A 1 80 ? -3.819 -2.884 4.390 1.00 97.50 80 HIS A CA 1
ATOM 659 C C . HIS A 1 80 ? -4.916 -3.930 4.196 1.00 97.50 80 HIS A C 1
ATOM 661 O O . HIS A 1 80 ? -5.337 -4.169 3.062 1.00 97.50 80 HIS A O 1
ATOM 667 N N . TYR A 1 81 ? -5.427 -4.495 5.295 1.00 97.38 81 TYR A N 1
ATOM 668 C CA . TYR A 1 81 ? -6.533 -5.451 5.267 1.00 97.38 81 TYR A CA 1
ATOM 669 C C . TYR A 1 81 ? -7.801 -4.861 4.649 1.00 97.38 81 TYR A C 1
ATOM 671 O O . TYR A 1 81 ? -8.378 -5.460 3.739 1.00 97.38 81 TYR A O 1
ATOM 679 N N . THR A 1 82 ? -8.205 -3.668 5.095 1.00 96.19 82 THR A N 1
ATOM 680 C CA . THR A 1 82 ? -9.415 -3.001 4.592 1.00 96.19 82 THR A CA 1
ATOM 681 C C . THR A 1 82 ? -9.322 -2.601 3.121 1.00 96.19 82 THR A C 1
ATOM 683 O O . THR A 1 82 ? -10.349 -2.366 2.497 1.00 96.19 82 THR A O 1
ATOM 686 N N . GLN A 1 83 ? -8.113 -2.524 2.556 1.00 95.50 83 GLN A N 1
ATOM 687 C CA . GLN A 1 83 ? -7.906 -2.260 1.133 1.00 95.50 83 GLN A CA 1
ATOM 688 C C . GLN A 1 83 ? -7.946 -3.535 0.274 1.00 95.50 83 GLN A C 1
ATOM 690 O O . GLN A 1 83 ? -8.324 -3.465 -0.896 1.00 95.50 83 GLN A O 1
ATOM 695 N N . VAL A 1 84 ? -7.519 -4.679 0.817 1.00 91.62 84 VAL A N 1
ATOM 696 C CA . VAL A 1 84 ? -7.480 -5.970 0.101 1.00 91.62 84 VAL A CA 1
ATOM 697 C C . VAL A 1 84 ? -8.850 -6.663 0.083 1.00 91.62 84 VAL A C 1
ATOM 699 O O . VAL A 1 84 ? -9.108 -7.459 -0.822 1.00 91.62 84 VAL A O 1
ATOM 702 N N . SER A 1 85 ? -9.702 -6.384 1.075 1.00 80.62 85 SER A N 1
ATOM 703 C CA . SER A 1 85 ? -10.928 -7.152 1.368 1.00 80.62 85 SER A CA 1
ATOM 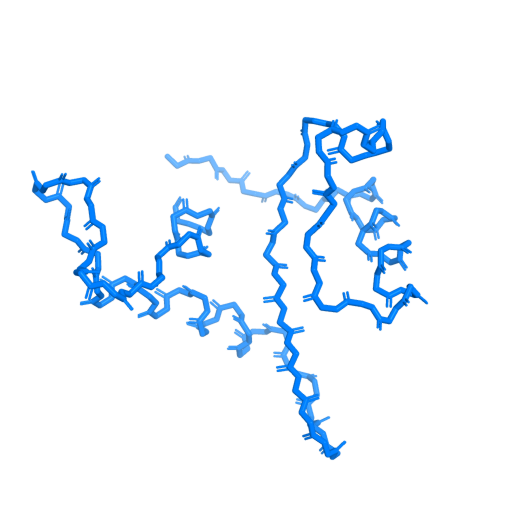704 C C . SER A 1 85 ? -12.225 -6.571 0.828 1.00 80.62 85 SER A C 1
ATOM 706 O O . SER A 1 85 ? -12.273 -5.371 0.483 1.00 80.62 85 SER A O 1
#